Protein AF-A0A661XD28-F1 (afdb_monomer_lite)

pLDDT: mean 89.59, std 14.28, range [48.5, 98.25]

Radius of gyration: 17.45 Å; chains: 1; bounding box: 44×34×46 Å

Foldseek 3Di:
DVVVVVVVPPDPDLVVLVVVLLVLLVVLLVLLVVLVVCVVVVNVVVNVVSLVVLVVSLVVSVVSLVVSVVPPDDDDPDPDDPVVVNVSSVVSSVSSVVSNVSD

Secondary structure (DSSP, 8-state):
-HHHHHHHH-PPPHHHHHHHHHHHHHHHHHHHHHHHHHHHTT-HHHHHHHHHHHHHHHHHHHHHHHHHHHH---STT-SS-HHHHHHHHHHHHHHHHHHHHH-

Sequence (103 aa):
MRFVLSNLFRKKSPFDGLKEHSEKVTLGIRKMKEAFLYYIDEDFENFSRVSEEVIKLENDADWIKGNIRNHLPKGIFMPVDRTTFLDCLKELDGILDIAEDIV

Structure (mmCIF, N/CA/C/O backbone):
data_AF-A0A661XD28-F1
#
_entry.id   AF-A0A661XD28-F1
#
loop_
_atom_site.group_PDB
_atom_site.id
_atom_site.type_symbol
_atom_site.label_atom_id
_atom_site.label_alt_id
_atom_site.label_comp_id
_atom_site.label_asym_id
_atom_site.label_entity_id
_atom_site.label_seq_id
_atom_site.pdbx_PDB_ins_code
_atom_site.Cartn_x
_atom_site.Cartn_y
_atom_site.Cartn_z
_atom_site.occupancy
_atom_site.B_iso_or_equiv
_atom_site.auth_seq_id
_atom_site.auth_comp_id
_atom_site.auth_asym_id
_atom_site.auth_atom_id
_atom_site.pdbx_PDB_model_num
ATOM 1 N N . MET A 1 1 ? 24.363 -26.791 -17.023 1.00 48.50 1 MET A N 1
ATOM 2 C CA . MET A 1 1 ? 25.007 -25.601 -16.411 1.00 48.50 1 MET A CA 1
ATOM 3 C C . MET A 1 1 ? 24.599 -24.245 -17.014 1.00 48.50 1 MET A C 1
ATOM 5 O O . MET A 1 1 ? 24.782 -23.247 -16.337 1.00 48.50 1 MET A O 1
ATOM 9 N N . ARG A 1 2 ? 24.013 -24.161 -18.226 1.00 51.00 2 ARG A N 1
ATOM 10 C CA . ARG A 1 2 ? 23.585 -22.875 -18.835 1.00 51.00 2 ARG A CA 1
ATOM 11 C C . ARG A 1 2 ? 22.399 -22.168 -18.142 1.00 51.00 2 ARG A C 1
ATOM 13 O O . ARG A 1 2 ? 22.330 -20.951 -18.195 1.00 51.00 2 ARG A O 1
ATOM 20 N N . PHE A 1 3 ? 21.516 -22.909 -17.466 1.00 52.50 3 PHE A N 1
ATOM 21 C CA . PHE A 1 3 ? 20.308 -22.365 -16.815 1.00 52.50 3 PHE A CA 1
ATOM 22 C C . PHE A 1 3 ? 20.555 -21.636 -15.480 1.00 52.50 3 PHE A C 1
ATOM 24 O O . PHE A 1 3 ? 19.755 -20.800 -15.075 1.00 52.50 3 PHE A O 1
ATOM 31 N N . VAL A 1 4 ? 21.648 -21.942 -14.776 1.00 57.09 4 VAL A N 1
ATOM 32 C CA . VAL A 1 4 ? 21.903 -21.363 -13.442 1.00 57.09 4 VAL A CA 1
ATOM 33 C C . VAL A 1 4 ? 22.472 -19.947 -13.569 1.00 57.09 4 VAL A C 1
ATOM 35 O O . VAL A 1 4 ? 22.080 -19.046 -12.835 1.00 57.09 4 VAL A O 1
ATOM 38 N N . LEU A 1 5 ? 23.325 -19.722 -14.575 1.00 50.69 5 LEU A N 1
ATOM 39 C CA . LEU A 1 5 ? 23.881 -18.402 -14.875 1.00 50.69 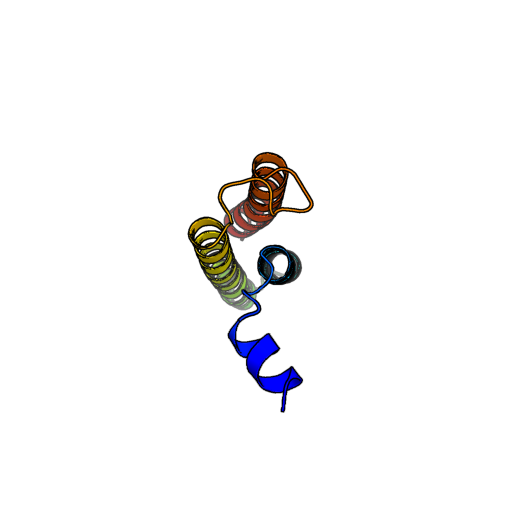5 LEU A CA 1
ATOM 40 C C . LEU A 1 5 ? 22.813 -17.438 -15.409 1.00 50.69 5 LEU A C 1
ATOM 42 O O . LEU A 1 5 ? 22.840 -16.261 -15.068 1.00 50.69 5 LEU A O 1
ATOM 46 N N . SER A 1 6 ? 21.824 -17.914 -16.177 1.00 52.62 6 SER A N 1
ATOM 47 C CA . SER A 1 6 ? 20.751 -17.045 -16.681 1.00 52.62 6 SER A CA 1
ATOM 48 C C . SER A 1 6 ? 19.901 -16.425 -15.568 1.00 52.62 6 SER A C 1
ATOM 50 O O . SER A 1 6 ? 19.454 -15.296 -15.732 1.00 52.62 6 SER A O 1
ATOM 52 N N . ASN A 1 7 ? 19.725 -17.098 -14.424 1.00 53.50 7 ASN A N 1
ATOM 53 C CA . ASN A 1 7 ? 18.998 -16.536 -13.276 1.00 53.50 7 ASN A CA 1
ATOM 54 C C . ASN A 1 7 ? 19.804 -15.485 -12.498 1.00 53.50 7 ASN A C 1
ATOM 56 O O . ASN A 1 7 ? 19.206 -14.617 -11.876 1.00 53.50 7 ASN A O 1
ATOM 60 N N . LEU A 1 8 ? 21.138 -15.524 -12.563 1.00 54.62 8 LEU A N 1
ATOM 61 C CA . LEU A 1 8 ? 22.010 -14.495 -11.983 1.00 54.62 8 LEU A CA 1
ATOM 62 C C . LEU A 1 8 ? 22.015 -13.196 -12.809 1.00 54.62 8 LEU A C 1
ATOM 64 O O . LEU A 1 8 ? 22.202 -12.120 -12.252 1.00 54.62 8 LEU A O 1
ATOM 68 N N . PHE A 1 9 ? 21.779 -13.284 -14.124 1.00 53.00 9 PHE A N 1
ATOM 69 C CA . PHE A 1 9 ? 21.761 -12.124 -15.030 1.00 53.00 9 PHE A CA 1
ATOM 70 C C . PHE A 1 9 ? 20.355 -11.640 -15.413 1.00 53.00 9 PHE A C 1
ATOM 72 O O . PHE A 1 9 ? 20.217 -10.577 -16.024 1.00 53.00 9 PHE A O 1
ATOM 79 N N . ARG A 1 10 ? 19.297 -12.380 -15.058 1.00 55.66 10 ARG A N 1
ATOM 80 C CA . ARG A 1 10 ? 17.917 -11.932 -15.260 1.00 55.66 10 ARG A CA 1
ATOM 81 C C . ARG A 1 10 ? 17.586 -10.899 -14.187 1.00 55.66 10 ARG A C 1
ATOM 83 O O . ARG A 1 10 ? 17.177 -11.247 -13.085 1.00 55.66 10 ARG A O 1
ATOM 90 N N . LYS A 1 11 ? 17.785 -9.618 -14.508 1.00 62.12 11 LYS A N 1
ATOM 91 C CA . LYS A 1 11 ? 17.267 -8.509 -13.693 1.00 62.12 11 LYS A CA 1
ATOM 92 C C . LYS A 1 11 ? 15.783 -8.781 -13.402 1.00 62.12 11 LYS A C 1
ATOM 94 O O . LYS A 1 11 ? 15.047 -9.106 -14.337 1.00 62.12 11 LYS A O 1
ATOM 99 N N . LYS A 1 12 ? 15.375 -8.699 -12.125 1.00 70.88 12 LYS A N 1
ATOM 100 C CA . LYS A 1 12 ? 13.965 -8.822 -11.709 1.00 70.88 12 LYS A CA 1
ATOM 101 C C . LYS A 1 12 ? 13.108 -7.931 -12.607 1.00 70.88 12 LYS A C 1
ATOM 103 O O . LYS A 1 12 ? 13.498 -6.796 -12.896 1.00 70.88 12 LYS A O 1
ATOM 108 N N . SER A 1 13 ? 11.979 -8.454 -13.078 1.00 84.69 13 SER A N 1
ATOM 109 C CA . SER A 1 13 ? 11.097 -7.678 -13.940 1.00 84.69 13 SER A CA 1
ATOM 110 C C . SER A 1 13 ? 10.500 -6.528 -13.125 1.00 84.69 13 SER A C 1
ATOM 112 O O . SER A 1 13 ? 10.059 -6.768 -12.001 1.00 84.69 13 SER A O 1
ATOM 114 N N . PRO A 1 14 ? 10.414 -5.294 -13.655 1.00 87.88 14 PRO A N 1
ATOM 115 C CA . PRO A 1 14 ? 9.697 -4.220 -12.966 1.00 87.88 14 PRO A CA 1
ATOM 116 C C . PRO A 1 14 ? 8.225 -4.588 -12.705 1.00 87.88 14 PRO A C 1
ATOM 118 O O . PRO A 1 14 ? 7.647 -4.145 -11.719 1.00 87.88 14 PRO A O 1
ATOM 121 N N . PHE A 1 15 ? 7.645 -5.469 -13.528 1.00 91.19 15 PHE A N 1
ATOM 122 C CA . PHE A 1 15 ? 6.299 -6.009 -13.324 1.00 91.19 15 PHE A CA 1
ATOM 123 C C . PHE A 1 15 ? 6.181 -6.928 -12.109 1.00 91.19 15 PHE A C 1
ATOM 125 O O . PHE A 1 15 ? 5.110 -6.986 -11.515 1.00 91.19 15 PHE A O 1
ATOM 132 N N . ASP A 1 16 ? 7.258 -7.617 -11.717 1.00 91.94 16 ASP A N 1
ATOM 133 C CA . ASP A 1 16 ? 7.249 -8.420 -10.490 1.00 91.94 16 ASP A CA 1
ATOM 134 C C . ASP A 1 16 ? 7.108 -7.493 -9.277 1.00 91.94 16 ASP A C 1
ATOM 136 O O . ASP A 1 16 ? 6.306 -7.761 -8.390 1.00 91.94 16 ASP A O 1
ATOM 140 N N . GLY A 1 17 ? 7.820 -6.358 -9.291 1.00 93.56 17 GLY A N 1
ATOM 141 C CA . GLY A 1 17 ? 7.675 -5.318 -8.272 1.00 93.56 17 GLY A CA 1
ATOM 142 C C . GLY A 1 17 ? 6.282 -4.688 -8.278 1.00 93.56 17 GLY A C 1
ATOM 143 O O . GLY A 1 17 ? 5.691 -4.517 -7.219 1.00 93.56 17 GLY A O 1
ATOM 144 N N . LEU A 1 18 ? 5.719 -4.389 -9.455 1.00 94.88 18 LEU A N 1
ATOM 145 C CA . LEU A 1 18 ? 4.354 -3.856 -9.559 1.00 94.88 18 LEU A CA 1
ATOM 146 C C . LEU A 1 18 ? 3.315 -4.837 -8.994 1.00 94.88 18 LEU A C 1
ATOM 148 O O . LEU A 1 18 ? 2.388 -4.425 -8.302 1.00 94.88 18 LEU A O 1
ATOM 152 N N . LYS A 1 19 ? 3.483 -6.136 -9.263 1.00 95.94 19 LYS A N 1
ATOM 153 C CA . LYS A 1 19 ? 2.634 -7.193 -8.705 1.00 95.94 19 LYS A CA 1
ATOM 154 C C . LYS A 1 19 ? 2.754 -7.242 -7.184 1.00 95.94 19 LYS A C 1
ATOM 156 O O . LYS A 1 19 ? 1.732 -7.207 -6.508 1.00 95.94 19 LYS A O 1
ATOM 161 N N . GLU A 1 20 ? 3.976 -7.254 -6.658 1.00 96.25 20 GLU A N 1
ATOM 162 C CA . GLU A 1 20 ? 4.248 -7.237 -5.215 1.00 96.25 20 GLU A CA 1
ATOM 163 C C . GLU A 1 20 ? 3.617 -6.008 -4.534 1.00 96.25 20 GLU A C 1
ATOM 165 O O . GLU A 1 20 ? 2.912 -6.143 -3.536 1.00 96.25 20 GLU A O 1
ATOM 170 N N . HIS A 1 21 ? 3.763 -4.825 -5.136 1.00 97.56 21 HIS A N 1
ATOM 171 C CA . HIS A 1 21 ? 3.105 -3.596 -4.687 1.00 97.56 21 HIS A CA 1
ATOM 172 C C . HIS A 1 21 ? 1.575 -3.739 -4.681 1.00 97.56 21 HIS A C 1
ATOM 174 O O . HIS A 1 21 ? 0.919 -3.446 -3.686 1.00 97.56 21 HIS A O 1
ATOM 180 N N . SER A 1 22 ? 0.982 -4.245 -5.767 1.00 97.19 22 SER A N 1
ATOM 181 C CA . SER A 1 22 ? -0.475 -4.424 -5.865 1.00 97.19 22 SER A CA 1
ATOM 182 C C . SER A 1 22 ? -1.042 -5.409 -4.833 1.00 97.19 22 SER A C 1
ATOM 184 O O . SER A 1 22 ? -2.177 -5.253 -4.372 1.00 97.19 22 SER A O 1
ATOM 186 N N . GLU A 1 23 ? -0.255 -6.411 -4.432 1.00 97.88 23 GLU A N 1
ATOM 187 C CA . GLU A 1 23 ? -0.627 -7.357 -3.379 1.00 97.88 23 GLU A CA 1
ATOM 188 C C . GLU A 1 23 ? -0.666 -6.664 -2.011 1.00 97.88 23 GLU A C 1
ATOM 190 O O . GLU A 1 23 ? -1.603 -6.903 -1.243 1.00 97.88 23 GLU A O 1
ATOM 195 N N . LYS A 1 24 ? 0.277 -5.751 -1.735 1.00 97.62 24 LYS A N 1
ATOM 196 C CA . LYS A 1 24 ? 0.264 -4.909 -0.527 1.00 97.62 24 LYS A CA 1
ATOM 197 C C . LYS A 1 24 ? -0.941 -3.976 -0.499 1.00 97.62 24 LYS A C 1
ATOM 199 O O . LYS A 1 24 ? -1.661 -3.987 0.494 1.00 97.62 24 LYS A O 1
ATOM 204 N N . VAL A 1 25 ? -1.240 -3.291 -1.605 1.00 97.88 25 VAL A N 1
ATOM 205 C CA . VAL A 1 25 ? -2.443 -2.445 -1.738 1.00 97.88 25 VAL A CA 1
ATOM 206 C C . VAL A 1 25 ? -3.712 -3.254 -1.458 1.00 97.88 25 VAL A C 1
ATOM 208 O O . VAL A 1 25 ? -4.552 -2.861 -0.652 1.00 97.88 25 VAL A O 1
ATOM 211 N N . THR A 1 26 ? -3.839 -4.442 -2.057 1.00 98.06 26 THR A N 1
ATOM 212 C CA . THR A 1 26 ? -5.003 -5.319 -1.839 1.00 98.06 26 THR A CA 1
ATOM 213 C C . THR A 1 26 ? -5.144 -5.731 -0.373 1.00 98.06 26 THR A C 1
ATOM 215 O O . THR A 1 26 ? -6.259 -5.794 0.152 1.00 98.06 26 THR A O 1
ATOM 218 N N . LEU A 1 27 ? -4.031 -6.040 0.292 1.00 97.94 27 LEU A N 1
ATOM 219 C CA . LEU A 1 27 ? -4.029 -6.404 1.704 1.00 97.94 27 LEU A CA 1
ATOM 220 C C . LEU A 1 27 ? -4.373 -5.203 2.597 1.00 97.94 27 LEU A C 1
ATOM 222 O O . LEU A 1 27 ? -5.194 -5.358 3.499 1.00 97.94 27 LEU A O 1
ATOM 226 N N . GLY A 1 28 ? -3.828 -4.022 2.299 1.00 98.00 28 GLY A N 1
ATOM 227 C CA . GLY A 1 28 ? -4.121 -2.774 3.005 1.00 98.00 28 GLY A CA 1
ATOM 228 C C . GLY A 1 28 ? -5.605 -2.425 2.958 1.00 98.00 28 GLY A C 1
ATOM 229 O O . GLY A 1 28 ? -6.217 -2.215 3.998 1.00 98.00 28 GLY A O 1
ATOM 230 N N . ILE A 1 29 ? -6.242 -2.520 1.786 1.00 98.06 29 ILE A N 1
ATOM 231 C CA . ILE A 1 29 ? -7.690 -2.287 1.648 1.00 98.06 29 ILE A CA 1
ATOM 232 C C . ILE A 1 29 ? -8.527 -3.300 2.436 1.00 98.06 29 ILE A C 1
ATOM 234 O O . ILE A 1 29 ? -9.550 -2.945 3.025 1.00 98.06 29 ILE A O 1
ATOM 238 N N . ARG A 1 30 ? -8.110 -4.570 2.486 1.00 98.19 30 ARG A N 1
ATOM 239 C CA . ARG A 1 30 ? -8.793 -5.577 3.316 1.00 98.19 30 ARG A CA 1
ATOM 240 C C . ARG A 1 30 ? -8.684 -5.248 4.803 1.00 98.19 30 ARG A C 1
ATOM 242 O O . ARG A 1 30 ? -9.664 -5.438 5.517 1.00 98.19 30 ARG A O 1
ATOM 249 N N . LYS A 1 31 ? -7.527 -4.752 5.240 1.00 98.00 31 LYS A N 1
ATOM 250 C CA . LYS A 1 31 ? -7.270 -4.355 6.626 1.00 98.00 31 LYS A CA 1
ATOM 251 C C . LYS A 1 31 ? -8.000 -3.076 7.012 1.00 98.00 31 LYS A C 1
ATOM 253 O O . LYS A 1 31 ? -8.637 -3.058 8.053 1.00 98.00 31 LYS A O 1
ATOM 258 N N . MET A 1 32 ? -8.042 -2.077 6.136 1.00 97.94 32 MET A N 1
ATOM 259 C CA . MET A 1 32 ? -8.869 -0.885 6.339 1.00 97.94 32 MET A CA 1
ATOM 260 C C . MET A 1 32 ? -10.347 -1.258 6.495 1.00 97.94 32 MET A C 1
ATOM 262 O O . MET A 1 32 ? -11.008 -0.798 7.422 1.00 97.94 32 MET A O 1
ATOM 266 N N . LYS A 1 33 ? -10.860 -2.177 5.664 1.00 97.75 33 LYS A N 1
ATOM 267 C CA . LYS A 1 33 ? -12.231 -2.683 5.826 1.00 97.75 33 LYS A CA 1
ATOM 268 C C . LYS A 1 33 ? -12.444 -3.369 7.181 1.00 97.75 33 LYS A C 1
ATOM 270 O O . LYS A 1 33 ? -13.509 -3.215 7.768 1.00 97.75 33 LYS A O 1
ATOM 275 N N . GLU A 1 34 ? -11.474 -4.150 7.649 1.00 97.69 34 GLU A N 1
ATOM 276 C CA . GLU A 1 34 ? -11.510 -4.801 8.966 1.00 97.69 34 GLU A CA 1
ATOM 277 C C . GLU A 1 34 ? -11.517 -3.763 10.101 1.00 97.69 34 GLU A C 1
ATOM 279 O O . GLU A 1 34 ? -12.381 -3.839 10.972 1.00 97.69 34 GLU A O 1
ATOM 284 N N . ALA A 1 35 ? -10.646 -2.750 10.045 1.00 97.69 35 ALA A N 1
ATOM 285 C CA . ALA A 1 35 ? -10.642 -1.632 10.990 1.00 97.69 35 ALA A CA 1
ATOM 286 C C . ALA A 1 35 ? -12.009 -0.933 11.021 1.00 97.69 35 ALA A C 1
ATOM 288 O O . ALA A 1 35 ? -12.589 -0.739 12.086 1.00 97.69 35 ALA A O 1
ATOM 289 N N . PHE A 1 36 ? -12.590 -0.646 9.856 1.00 96.44 36 PHE A N 1
ATOM 290 C CA . PHE A 1 36 ? -13.892 0.012 9.773 1.00 96.44 36 PHE A CA 1
ATOM 291 C C . PHE A 1 36 ? -15.018 -0.782 10.458 1.00 96.44 36 PHE A C 1
ATOM 293 O O . PHE A 1 36 ? -15.911 -0.185 11.055 1.00 96.44 36 PHE A O 1
ATOM 300 N N . LEU A 1 37 ? -14.975 -2.120 10.418 1.00 97.44 37 LEU A N 1
ATOM 301 C CA . LEU A 1 37 ? -15.930 -2.957 11.153 1.00 97.44 37 LEU A CA 1
ATOM 302 C C . LEU A 1 37 ? -15.744 -2.831 12.671 1.00 97.44 37 LEU A C 1
ATOM 304 O O . LEU A 1 37 ? -16.729 -2.637 13.375 1.00 97.44 37 LEU A O 1
ATOM 308 N N . TYR A 1 38 ? -14.501 -2.850 13.162 1.00 97.94 38 TYR A N 1
ATOM 309 C CA . TYR A 1 38 ? -14.217 -2.634 14.586 1.00 97.94 38 TYR A CA 1
ATOM 310 C C . TYR A 1 38 ? -14.677 -1.260 15.078 1.00 97.94 38 TYR A C 1
ATOM 312 O O . TYR A 1 38 ? -15.200 -1.149 16.183 1.00 97.94 38 TYR A O 1
ATOM 320 N N . TYR A 1 39 ? -14.546 -0.225 14.246 1.00 97.12 39 TYR A N 1
ATOM 321 C CA . TYR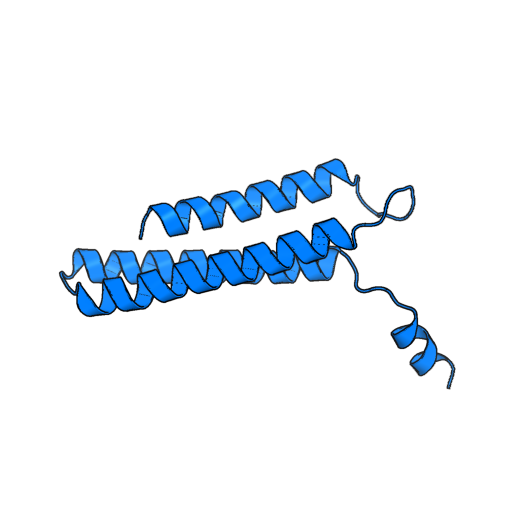 A 1 39 ? -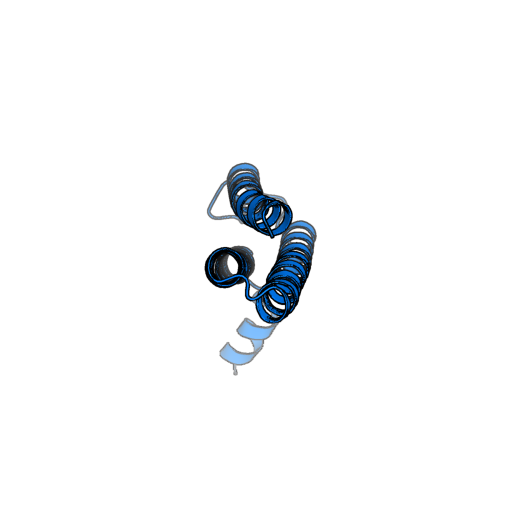15.044 1.109 14.576 1.00 97.12 39 TYR A CA 1
ATOM 322 C C . TYR A 1 39 ? -16.572 1.138 14.742 1.00 97.12 39 TYR A C 1
ATOM 324 O O . TYR A 1 39 ? -17.076 1.745 15.684 1.00 97.12 39 TYR A O 1
ATOM 332 N N . I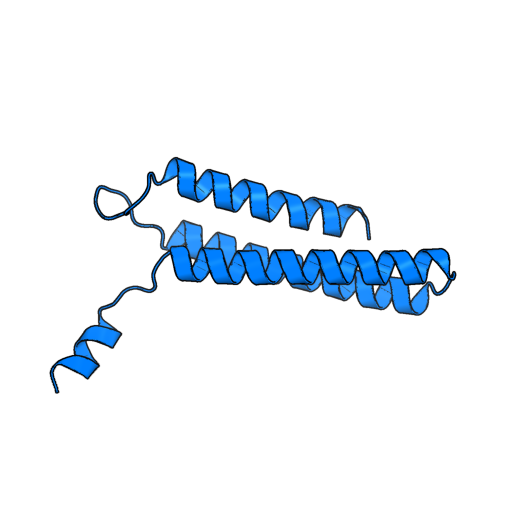LE A 1 40 ? -17.313 0.472 13.845 1.00 97.12 40 ILE A N 1
ATOM 333 C CA . ILE A 1 40 ? -18.784 0.374 13.917 1.00 97.12 40 ILE A CA 1
ATOM 334 C C . ILE A 1 40 ? -19.230 -0.375 15.178 1.00 97.12 40 ILE A C 1
ATOM 336 O O . ILE A 1 40 ? -20.231 0.002 15.783 1.00 97.12 40 ILE A O 1
ATOM 340 N N . ASP A 1 41 ? -18.482 -1.403 15.572 1.00 97.62 41 ASP A N 1
ATOM 341 C CA . ASP A 1 41 ? -18.764 -2.219 16.756 1.00 97.62 41 ASP A CA 1
ATOM 342 C C . ASP A 1 41 ? -18.254 -1.580 18.071 1.00 97.62 41 ASP A C 1
ATOM 344 O O . ASP A 1 41 ? -18.311 -2.215 19.123 1.00 97.62 41 ASP A O 1
ATOM 348 N N . GLU A 1 42 ? -17.765 -0.331 18.027 1.00 97.50 42 GLU A N 1
ATOM 349 C CA . GLU A 1 42 ? -17.175 0.416 19.156 1.00 97.50 42 GLU A CA 1
ATOM 350 C C . GLU A 1 42 ? -15.952 -0.277 19.807 1.00 97.50 42 GLU A C 1
ATOM 352 O O . GLU A 1 42 ? -15.549 0.043 20.929 1.00 97.50 42 GLU A O 1
ATOM 357 N N . ASP A 1 43 ? -15.306 -1.201 19.090 1.00 98.00 43 ASP A N 1
ATOM 358 C CA . ASP A 1 43 ? -14.090 -1.902 19.514 1.00 98.00 43 ASP A CA 1
ATOM 359 C C . ASP A 1 43 ? -12.839 -1.107 19.108 1.00 98.00 43 ASP A C 1
ATOM 361 O O . ASP A 1 43 ? -12.115 -1.421 18.157 1.00 98.00 43 ASP A O 1
ATOM 365 N N . PHE A 1 44 ? -12.586 -0.025 19.843 1.00 97.06 44 PHE A N 1
ATOM 366 C CA . PHE A 1 44 ? -11.488 0.897 19.541 1.00 97.06 44 PHE A CA 1
ATOM 367 C C . PHE A 1 44 ? -10.091 0.290 19.741 1.00 97.06 44 PHE A C 1
ATOM 369 O O . PHE A 1 44 ? -9.127 0.753 19.129 1.00 97.06 44 PHE A O 1
ATOM 376 N N . GLU A 1 45 ? -9.962 -0.746 20.574 1.00 97.75 45 GLU A N 1
ATOM 377 C CA . GLU A 1 45 ? -8.685 -1.430 20.795 1.00 97.75 45 GLU A CA 1
ATOM 378 C C . GLU A 1 45 ? -8.278 -2.217 19.547 1.00 97.75 45 GLU A C 1
ATOM 380 O O . GLU A 1 45 ? -7.160 -2.058 19.043 1.00 97.75 45 GLU A O 1
ATOM 385 N N . ASN A 1 46 ? -9.198 -3.009 18.987 1.00 97.44 46 ASN A N 1
ATOM 386 C CA . ASN A 1 46 ? -8.926 -3.712 17.737 1.00 97.44 46 ASN A CA 1
ATOM 387 C C . ASN A 1 46 ? -8.867 -2.775 16.532 1.00 97.44 46 ASN A C 1
ATOM 389 O O . ASN A 1 46 ? -8.043 -3.018 15.651 1.00 97.44 46 ASN A O 1
ATOM 393 N N . PHE A 1 47 ? -9.655 -1.695 16.510 1.00 98.12 47 PHE A N 1
ATOM 394 C CA . PHE A 1 47 ? -9.515 -0.640 15.505 1.00 98.12 47 PHE A CA 1
ATOM 395 C C . PHE A 1 47 ? -8.076 -0.120 15.466 1.00 98.12 47 PHE A C 1
ATOM 397 O O . PHE A 1 47 ? -7.404 -0.284 14.453 1.00 98.12 47 PHE A O 1
ATOM 404 N N . SER A 1 48 ? -7.562 0.381 16.596 1.00 97.75 48 SER A N 1
ATOM 405 C CA . SER A 1 48 ? -6.199 0.919 16.699 1.00 97.75 48 SER A CA 1
ATOM 406 C C . SER A 1 48 ? -5.144 -0.103 16.267 1.00 97.75 48 SER A C 1
ATOM 408 O O . SER A 1 48 ? -4.209 0.226 15.537 1.00 97.75 48 SER A O 1
ATOM 410 N N . ARG A 1 49 ? -5.299 -1.366 16.684 1.00 98.25 49 ARG A N 1
ATOM 411 C CA . ARG A 1 49 ? -4.383 -2.451 16.312 1.00 98.25 49 ARG A CA 1
ATOM 412 C C . ARG A 1 49 ? -4.362 -2.698 14.801 1.00 98.25 49 ARG A C 1
ATOM 414 O O . ARG A 1 49 ? -3.292 -2.929 14.242 1.00 98.25 49 ARG A O 1
ATOM 421 N N . VAL A 1 50 ? -5.521 -2.684 14.144 1.00 98.06 50 VAL A N 1
ATOM 422 C CA . VAL A 1 50 ? -5.619 -2.923 12.697 1.00 98.06 50 VAL A CA 1
ATOM 423 C C . VAL A 1 50 ? -5.228 -1.682 11.891 1.00 98.06 50 VAL A C 1
ATOM 425 O O . VAL A 1 50 ? -4.579 -1.847 10.858 1.00 98.06 50 VAL A O 1
ATOM 428 N N . SER A 1 51 ? -5.505 -0.465 12.367 1.00 97.88 51 SER A N 1
ATOM 429 C CA . SER A 1 51 ? -4.997 0.778 11.763 1.00 97.88 51 SER A CA 1
ATOM 430 C C . SER A 1 51 ? -3.467 0.761 11.681 1.00 97.88 51 SER A C 1
ATOM 432 O O . SER A 1 51 ? -2.897 1.023 10.623 1.00 97.88 51 SER A O 1
ATOM 434 N N . GLU A 1 52 ? -2.774 0.317 12.738 1.00 98.19 52 GLU A N 1
ATOM 435 C CA . GLU A 1 52 ? -1.317 0.129 12.684 1.00 98.19 52 GLU A CA 1
ATOM 436 C C . GLU A 1 52 ? -0.868 -0.896 11.628 1.00 98.19 52 GLU A C 1
ATOM 438 O O . GLU A 1 52 ? 0.229 -0.778 11.079 1.00 98.19 52 GLU A O 1
ATOM 443 N N . GLU A 1 53 ? -1.661 -1.939 11.366 1.00 97.94 53 GLU A N 1
ATOM 444 C CA . GLU A 1 53 ? -1.358 -2.906 10.306 1.00 97.94 53 GLU A CA 1
ATOM 445 C C . GLU A 1 53 ? -1.495 -2.269 8.916 1.00 97.94 53 GLU A C 1
ATOM 447 O O . GLU A 1 53 ? -0.677 -2.566 8.045 1.00 97.94 53 GLU A O 1
ATOM 452 N N . VAL A 1 54 ? -2.472 -1.379 8.710 1.00 98.06 54 VAL A N 1
ATOM 453 C CA . VAL A 1 54 ? -2.628 -0.613 7.458 1.00 98.06 54 VAL A CA 1
ATOM 454 C C . VAL A 1 54 ? -1.424 0.300 7.235 1.00 98.06 54 VAL A C 1
ATOM 456 O O . VAL A 1 54 ? -0.810 0.212 6.175 1.00 98.06 54 VAL A O 1
ATOM 459 N N . ILE A 1 55 ? -1.013 1.068 8.250 1.00 97.62 55 ILE A N 1
ATOM 460 C CA . ILE A 1 55 ? 0.169 1.948 8.184 1.00 97.62 55 ILE A CA 1
ATOM 461 C C . ILE A 1 55 ? 1.431 1.137 7.853 1.00 97.62 55 ILE A C 1
ATOM 463 O O . ILE A 1 55 ? 2.240 1.522 7.013 1.00 97.62 55 ILE A O 1
ATOM 467 N N . LYS A 1 56 ? 1.616 -0.040 8.465 1.00 97.88 56 LYS A N 1
ATOM 468 C CA . LYS A 1 56 ? 2.759 -0.920 8.148 1.00 97.88 56 LYS A CA 1
ATOM 469 C C . LYS A 1 56 ? 2.732 -1.403 6.693 1.00 97.88 56 LYS A C 1
ATOM 471 O O . LYS A 1 56 ? 3.788 -1.542 6.079 1.00 97.88 56 LYS A O 1
ATOM 476 N N . LEU A 1 57 ? 1.548 -1.684 6.149 1.00 97.75 57 LEU A N 1
ATOM 477 C CA . LEU A 1 57 ? 1.387 -2.126 4.763 1.00 97.75 57 LEU A CA 1
ATOM 478 C C . LEU A 1 57 ? 1.637 -1.007 3.754 1.00 97.75 57 LEU A C 1
ATOM 480 O O . LEU A 1 57 ? 2.198 -1.301 2.698 1.00 97.75 57 LEU A O 1
ATOM 484 N N . GLU A 1 58 ? 1.248 0.226 4.077 1.00 97.50 58 GLU A N 1
ATOM 485 C CA . GLU A 1 58 ? 1.603 1.426 3.314 1.00 97.50 58 GLU A CA 1
ATOM 486 C C . GLU A 1 58 ? 3.122 1.570 3.248 1.00 97.50 58 GLU A C 1
ATOM 488 O O . GLU A 1 58 ? 3.686 1.479 2.160 1.00 97.50 58 GLU A O 1
ATOM 493 N N . ASN A 1 59 ? 3.797 1.581 4.398 1.00 97.31 59 ASN A N 1
ATOM 494 C CA . ASN A 1 59 ? 5.249 1.743 4.446 1.00 97.31 59 ASN A CA 1
ATOM 495 C C . ASN A 1 59 ? 5.977 0.663 3.621 1.00 97.31 59 ASN A C 1
ATOM 497 O O . ASN A 1 59 ? 6.927 0.947 2.886 1.00 97.31 59 ASN A O 1
ATOM 501 N N . ASP A 1 60 ? 5.531 -0.594 3.718 1.00 97.50 60 ASP A N 1
ATOM 502 C CA . ASP A 1 60 ? 6.045 -1.701 2.905 1.00 97.50 60 ASP A CA 1
ATOM 503 C C . ASP A 1 60 ? 5.834 -1.467 1.397 1.00 97.50 60 ASP A C 1
ATOM 505 O O . ASP A 1 60 ? 6.728 -1.748 0.589 1.00 97.50 60 ASP A O 1
ATOM 509 N N . ALA A 1 61 ? 4.650 -0.994 0.997 1.00 97.31 61 ALA A N 1
ATOM 510 C CA . ALA A 1 61 ? 4.338 -0.676 -0.393 1.00 97.31 61 ALA A CA 1
ATOM 511 C C . ALA A 1 61 ? 5.209 0.477 -0.902 1.00 97.31 61 ALA A C 1
ATOM 513 O O . ALA A 1 61 ? 5.770 0.390 -1.998 1.00 97.31 61 ALA A O 1
ATOM 514 N N . ASP A 1 62 ? 5.422 1.491 -0.075 1.00 96.81 62 ASP A N 1
ATOM 515 C CA . ASP A 1 62 ? 6.189 2.681 -0.406 1.00 96.81 62 ASP A CA 1
ATOM 516 C C . ASP A 1 62 ? 7.683 2.350 -0.610 1.00 96.81 62 ASP A C 1
ATOM 518 O O . ASP A 1 62 ? 8.331 2.788 -1.576 1.00 96.81 62 ASP A O 1
ATOM 522 N N . TRP A 1 63 ? 8.218 1.417 0.190 1.00 97.25 63 TRP A N 1
ATOM 523 C CA . TRP A 1 63 ? 9.528 0.796 -0.044 1.00 97.25 63 TRP A CA 1
ATOM 524 C C . TRP A 1 63 ? 9.610 0.076 -1.395 1.00 97.25 63 TRP A C 1
ATOM 526 O O . TRP A 1 63 ? 10.594 0.237 -2.133 1.00 97.25 63 TRP A O 1
ATOM 536 N N . ILE A 1 64 ? 8.592 -0.711 -1.751 1.00 96.25 64 ILE A N 1
ATOM 537 C CA . ILE A 1 64 ? 8.535 -1.417 -3.039 1.00 96.25 64 ILE A CA 1
ATOM 538 C C . ILE A 1 64 ? 8.473 -0.406 -4.192 1.00 96.25 64 ILE A C 1
ATOM 540 O O . ILE A 1 64 ? 9.237 -0.530 -5.155 1.00 96.25 64 ILE A O 1
ATOM 544 N N . LYS A 1 65 ? 7.639 0.630 -4.089 1.00 96.06 65 LYS A N 1
ATOM 545 C CA . LYS A 1 65 ? 7.537 1.740 -5.050 1.00 96.06 65 LYS A CA 1
ATOM 546 C C . LYS A 1 65 ? 8.876 2.446 -5.236 1.00 96.06 65 LYS A C 1
ATOM 548 O O . LYS A 1 65 ? 9.309 2.650 -6.377 1.00 96.06 65 LYS A O 1
ATOM 553 N N . GLY A 1 66 ? 9.584 2.752 -4.150 1.00 95.19 66 GLY A N 1
ATOM 554 C CA . GLY A 1 66 ? 10.939 3.303 -4.191 1.00 95.19 66 GLY A CA 1
ATOM 555 C C . GLY A 1 66 ? 11.912 2.384 -4.931 1.00 95.19 66 GLY A C 1
ATOM 556 O O . GLY A 1 66 ? 12.624 2.815 -5.846 1.00 95.19 66 GLY A O 1
ATOM 557 N N . ASN A 1 67 ? 11.896 1.090 -4.610 1.00 93.56 67 ASN A N 1
ATOM 558 C CA . ASN A 1 67 ? 12.741 0.092 -5.258 1.00 93.56 67 ASN A CA 1
ATOM 559 C C . ASN A 1 67 ? 12.456 -0.033 -6.766 1.00 93.56 67 ASN A C 1
ATOM 561 O O . ASN A 1 67 ? 13.396 -0.076 -7.565 1.00 93.56 67 ASN A O 1
ATOM 565 N N . ILE A 1 68 ? 11.181 -0.028 -7.166 1.00 93.50 68 ILE A N 1
ATOM 566 C CA . ILE A 1 68 ? 10.761 -0.028 -8.572 1.00 93.50 68 ILE A CA 1
ATOM 567 C C . ILE A 1 68 ? 11.318 1.203 -9.285 1.00 93.50 68 ILE A C 1
ATOM 569 O O . ILE A 1 68 ? 11.981 1.061 -10.312 1.00 93.50 68 ILE A O 1
ATOM 573 N N . ARG A 1 69 ? 11.105 2.410 -8.743 1.00 92.44 69 ARG A N 1
ATOM 574 C CA . ARG A 1 69 ? 11.556 3.671 -9.363 1.00 92.44 69 ARG A CA 1
ATOM 575 C C . ARG A 1 69 ? 13.074 3.719 -9.546 1.00 92.44 69 ARG A C 1
ATOM 577 O O . ARG A 1 69 ? 13.535 4.198 -10.584 1.00 92.44 69 ARG A O 1
ATOM 584 N N . ASN A 1 70 ? 13.827 3.193 -8.580 1.00 90.81 70 ASN A N 1
ATOM 585 C CA . ASN A 1 70 ? 15.292 3.159 -8.602 1.00 90.81 70 ASN A CA 1
ATOM 586 C C . ASN A 1 70 ? 15.862 2.171 -9.630 1.00 90.81 70 ASN A C 1
ATOM 588 O O . ASN A 1 70 ? 16.913 2.434 -10.217 1.00 90.81 70 ASN A O 1
ATOM 592 N N . HIS A 1 71 ? 15.166 1.062 -9.885 1.00 87.12 71 HIS A N 1
ATOM 593 C CA . HIS A 1 71 ? 15.636 -0.001 -10.780 1.00 87.12 71 HIS A CA 1
ATOM 594 C C . HIS A 1 71 ? 14.918 -0.035 -12.136 1.00 87.12 71 HIS A C 1
ATOM 596 O O . HIS A 1 71 ? 15.221 -0.894 -12.971 1.00 87.12 71 HIS A O 1
ATOM 602 N N . LEU A 1 72 ? 13.998 0.903 -12.385 1.00 88.19 72 LEU A N 1
ATOM 603 C CA . LEU A 1 72 ? 13.245 0.968 -13.631 1.00 88.19 72 LEU A CA 1
ATOM 604 C C . LEU A 1 72 ? 14.180 1.274 -14.820 1.00 88.19 72 LEU A C 1
ATOM 606 O O . LEU A 1 72 ? 14.906 2.277 -14.787 1.00 88.19 72 LEU A O 1
ATOM 610 N N . PRO A 1 73 ? 14.162 0.464 -15.897 1.00 83.69 73 PRO A N 1
ATOM 611 C CA . PRO A 1 73 ? 14.979 0.712 -17.080 1.00 83.69 73 PRO A CA 1
ATOM 612 C C . PRO A 1 73 ? 14.683 2.081 -17.713 1.00 83.69 73 PRO A C 1
ATOM 614 O O . PRO A 1 73 ? 13.534 2.505 -17.822 1.00 83.69 73 PRO A O 1
ATOM 617 N N . LYS A 1 74 ? 15.729 2.771 -18.175 1.00 70.06 74 LYS A N 1
ATOM 618 C CA . LYS A 1 74 ? 15.622 4.018 -18.947 1.00 70.06 74 LYS A CA 1
ATOM 619 C C . LYS A 1 74 ? 15.781 3.680 -20.443 1.00 70.06 74 LYS A C 1
ATOM 621 O O . LYS A 1 74 ? 16.913 3.600 -20.905 1.00 70.06 74 LYS A O 1
ATOM 626 N N . GLY A 1 75 ? 14.700 3.413 -21.192 1.00 66.69 75 GLY A N 1
ATOM 627 C CA . GLY A 1 75 ? 14.756 3.242 -22.665 1.00 66.69 75 GLY A CA 1
ATOM 628 C C . GLY A 1 75 ? 13.887 2.124 -23.279 1.00 66.69 75 GLY A C 1
ATOM 629 O O . GLY A 1 75 ? 12.962 1.634 -22.643 1.00 66.69 75 GLY A O 1
ATOM 630 N N . ILE A 1 76 ? 14.229 1.713 -24.516 1.00 57.47 76 ILE A N 1
ATOM 631 C CA . ILE A 1 76 ? 13.487 0.824 -25.460 1.00 57.47 76 ILE A CA 1
ATOM 632 C C . ILE A 1 76 ? 13.201 -0.608 -24.941 1.00 57.47 76 ILE A C 1
ATOM 634 O O . ILE A 1 76 ? 12.426 -1.347 -25.537 1.00 57.47 76 ILE A O 1
ATOM 638 N N . PHE A 1 77 ? 13.792 -1.026 -23.820 1.00 71.31 77 PHE A N 1
ATOM 639 C CA . PHE A 1 77 ? 13.713 -2.408 -23.322 1.00 71.31 77 PHE A CA 1
ATOM 640 C C . PHE A 1 77 ? 12.507 -2.707 -22.412 1.00 71.31 7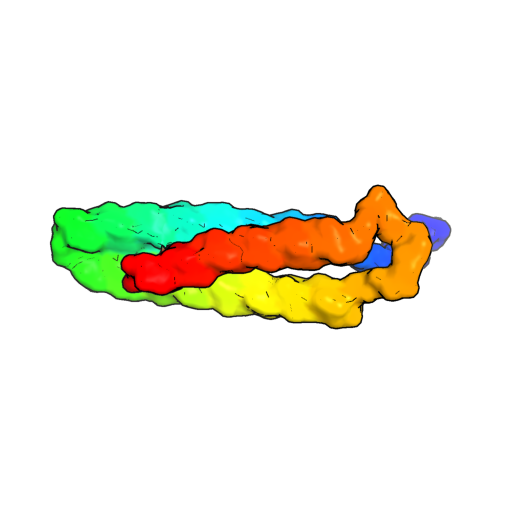7 PHE A C 1
ATOM 642 O O . PHE A 1 77 ? 12.501 -3.734 -21.731 1.00 71.31 77 PHE A O 1
ATOM 649 N N . MET A 1 78 ? 11.493 -1.839 -22.375 1.00 82.62 78 MET A N 1
ATOM 650 C CA . MET A 1 78 ? 10.239 -2.117 -21.670 1.00 82.62 78 MET A CA 1
ATOM 651 C C . MET A 1 78 ? 9.134 -2.533 -22.652 1.00 82.62 78 MET A C 1
ATOM 653 O O . MET A 1 78 ? 9.016 -1.937 -23.718 1.00 82.62 78 MET A O 1
ATOM 657 N N . PRO A 1 79 ? 8.292 -3.521 -22.295 1.00 84.94 79 PRO A N 1
ATOM 658 C CA . PRO A 1 79 ? 7.151 -3.920 -23.122 1.00 84.94 79 PRO A CA 1
ATOM 659 C C . PRO A 1 79 ? 6.008 -2.889 -23.104 1.00 84.94 79 PRO A C 1
ATOM 661 O O . PRO A 1 79 ? 5.077 -3.006 -23.892 1.00 84.94 79 PRO A O 1
ATOM 664 N N . VAL A 1 80 ? 6.067 -1.903 -22.201 1.00 88.25 80 VAL A N 1
ATOM 665 C CA . VAL A 1 80 ? 5.110 -0.796 -22.070 1.00 88.25 80 VAL A CA 1
ATOM 666 C C . VAL A 1 80 ? 5.865 0.517 -21.899 1.00 88.25 80 VAL A C 1
ATOM 668 O O . VAL A 1 80 ? 7.028 0.514 -21.484 1.00 88.25 80 VAL A O 1
ATOM 671 N N . ASP A 1 81 ? 5.196 1.634 -22.180 1.00 89.69 81 ASP A N 1
ATOM 672 C CA . ASP A 1 81 ? 5.760 2.955 -21.926 1.00 89.69 81 ASP A CA 1
ATOM 673 C C . ASP A 1 81 ? 6.083 3.147 -20.435 1.00 89.69 81 ASP A C 1
ATOM 675 O O . ASP A 1 81 ? 5.323 2.759 -19.541 1.00 89.69 81 ASP A O 1
ATOM 679 N N . ARG A 1 82 ? 7.241 3.756 -20.169 1.00 89.50 82 ARG A N 1
ATOM 680 C CA . ARG A 1 82 ? 7.737 3.985 -18.808 1.00 89.50 82 ARG A CA 1
ATOM 681 C C . ARG A 1 82 ? 6.797 4.885 -18.008 1.00 89.50 82 ARG A C 1
ATOM 683 O O . ARG A 1 82 ? 6.636 4.665 -16.811 1.00 89.50 82 ARG A O 1
ATOM 690 N N . THR A 1 83 ? 6.230 5.899 -18.650 1.00 91.25 83 THR A N 1
ATOM 691 C CA . THR A 1 83 ? 5.299 6.852 -18.037 1.00 91.25 83 THR A CA 1
ATOM 692 C C . THR A 1 83 ? 4.030 6.121 -17.651 1.00 91.25 83 THR A C 1
ATOM 694 O O . THR A 1 83 ? 3.701 6.109 -16.477 1.00 91.25 83 THR A O 1
ATOM 697 N N . THR A 1 84 ? 3.425 5.368 -18.575 1.00 92.94 84 THR A N 1
ATOM 698 C CA . THR A 1 84 ? 2.229 4.558 -18.282 1.00 92.94 84 THR A CA 1
ATOM 699 C C . THR A 1 84 ? 2.446 3.588 -17.120 1.00 92.94 84 THR A C 1
ATOM 701 O O . THR A 1 84 ? 1.577 3.431 -16.266 1.00 92.94 84 THR A O 1
ATOM 704 N N . PHE A 1 85 ? 3.613 2.942 -17.056 1.00 94.00 85 PHE A N 1
ATOM 705 C CA . PHE A 1 85 ? 3.951 2.064 -15.938 1.00 94.00 85 PHE A CA 1
ATOM 706 C C . PHE A 1 85 ? 4.026 2.828 -14.603 1.00 94.00 85 PHE A C 1
ATOM 708 O O . PHE A 1 85 ? 3.504 2.359 -13.593 1.00 94.00 85 PHE A O 1
ATOM 715 N N . LEU A 1 86 ? 4.677 3.995 -14.591 1.00 94.12 86 LEU A N 1
ATOM 716 C CA . LEU A 1 86 ? 4.800 4.828 -13.392 1.00 94.12 86 LEU A CA 1
ATOM 717 C C . LEU A 1 86 ? 3.468 5.455 -12.974 1.00 94.12 86 LEU A C 1
ATOM 719 O O . LEU A 1 86 ? 3.217 5.556 -11.778 1.00 94.12 86 LEU A O 1
ATOM 723 N N . ASP A 1 87 ? 2.622 5.826 -13.930 1.00 95.94 87 ASP A N 1
ATOM 724 C CA . ASP A 1 87 ? 1.275 6.328 -13.672 1.00 95.94 87 ASP A CA 1
ATOM 725 C C . ASP A 1 87 ? 0.433 5.232 -13.016 1.00 95.94 87 ASP A C 1
ATOM 727 O O . ASP A 1 87 ? -0.159 5.462 -11.971 1.00 95.94 87 ASP A O 1
ATOM 731 N N . CYS A 1 88 ? 0.470 4.000 -13.536 1.00 95.88 88 CYS A N 1
ATOM 732 C CA . CYS A 1 88 ? -0.207 2.870 -12.898 1.00 95.88 88 CYS A CA 1
ATOM 733 C C . CYS A 1 88 ? 0.290 2.623 -11.467 1.00 95.88 88 CYS A C 1
ATOM 735 O O . CYS A 1 88 ? -0.519 2.373 -10.577 1.00 95.88 88 CYS A O 1
ATOM 737 N N . LEU A 1 89 ? 1.606 2.679 -11.238 1.00 96.75 89 LEU A N 1
ATOM 738 C CA . LEU A 1 89 ? 2.173 2.539 -9.896 1.00 96.75 89 LEU A CA 1
ATOM 739 C C . LEU A 1 89 ? 1.657 3.639 -8.957 1.00 96.75 89 LEU A C 1
ATOM 741 O O . LEU A 1 89 ? 1.286 3.337 -7.831 1.00 96.75 89 LEU A O 1
ATOM 745 N N . LYS A 1 90 ? 1.596 4.886 -9.436 1.00 97.25 90 LYS A N 1
ATOM 746 C CA . LYS A 1 90 ? 1.094 6.040 -8.683 1.00 97.25 90 LYS A CA 1
ATOM 747 C C . LYS A 1 90 ? -0.397 5.920 -8.342 1.00 97.25 90 LYS A C 1
ATOM 749 O O . LYS A 1 90 ? -0.786 6.252 -7.233 1.00 97.25 90 LYS A O 1
ATOM 754 N N . GLU A 1 91 ? -1.230 5.452 -9.269 1.00 97.75 91 GLU A N 1
ATOM 755 C CA . GLU A 1 91 ? -2.661 5.261 -8.990 1.00 97.75 91 GLU A CA 1
ATOM 756 C C . GLU A 1 91 ? -2.893 4.150 -7.953 1.00 97.75 91 GLU A C 1
ATOM 758 O O . GLU A 1 91 ? -3.761 4.275 -7.097 1.00 97.75 91 GLU A O 1
ATOM 763 N N . LEU A 1 92 ? -2.105 3.067 -7.996 1.00 96.88 92 LEU A N 1
ATOM 764 C CA . LEU A 1 92 ? -2.177 1.997 -6.993 1.00 96.88 92 LEU A CA 1
ATOM 765 C C . LEU A 1 92 ? -1.747 2.467 -5.602 1.00 96.88 92 LEU A C 1
ATOM 767 O O . LEU A 1 92 ? -2.336 2.058 -4.609 1.00 96.88 92 LEU A O 1
ATOM 771 N N . ASP A 1 93 ? -0.706 3.283 -5.555 1.00 97.62 93 ASP A N 1
ATOM 772 C CA . ASP A 1 93 ? -0.167 3.904 -4.348 1.00 97.62 93 ASP A CA 1
ATOM 773 C C . ASP A 1 93 ? -1.198 4.828 -3.691 1.00 97.62 93 ASP A C 1
ATOM 775 O O . ASP A 1 93 ? -1.581 4.596 -2.551 1.00 97.62 93 ASP A O 1
ATOM 779 N N . GLY A 1 94 ? -1.807 5.733 -4.464 1.00 97.69 94 GLY A N 1
ATOM 780 C CA . GLY A 1 94 ? -2.839 6.634 -3.944 1.00 97.69 94 GLY A CA 1
ATOM 781 C C . GLY A 1 94 ? -4.073 5.926 -3.366 1.00 97.69 94 GLY A C 1
ATOM 782 O O . GLY A 1 94 ? -4.746 6.476 -2.500 1.00 97.69 94 GLY A O 1
ATOM 783 N N . ILE A 1 95 ? -4.385 4.697 -3.799 1.00 97.19 95 ILE A N 1
ATOM 784 C CA . ILE A 1 95 ? -5.450 3.888 -3.176 1.00 97.19 95 ILE A CA 1
ATOM 785 C C . ILE A 1 95 ? -5.088 3.521 -1.732 1.00 97.19 95 ILE A C 1
ATOM 787 O O . ILE A 1 95 ? -5.970 3.491 -0.874 1.00 97.19 95 ILE A O 1
ATOM 791 N N . LEU A 1 96 ? -3.822 3.192 -1.481 1.00 96.81 96 LEU A N 1
ATOM 792 C CA . LEU A 1 96 ? -3.347 2.796 -0.163 1.00 96.81 96 LEU A CA 1
ATOM 793 C C . LEU A 1 96 ? -3.159 4.009 0.751 1.00 96.81 96 LEU A C 1
ATOM 795 O O . LEU A 1 96 ? -3.575 3.917 1.900 1.00 96.81 96 LEU A O 1
ATOM 799 N N . ASP A 1 97 ? -2.689 5.141 0.222 1.00 97.25 97 ASP A N 1
ATOM 800 C CA . ASP A 1 97 ? -2.628 6.422 0.948 1.00 97.25 97 ASP A CA 1
ATOM 801 C C . ASP A 1 97 ? -4.014 6.815 1.484 1.00 97.25 97 ASP A C 1
ATOM 803 O O . ASP A 1 97 ? -4.194 7.09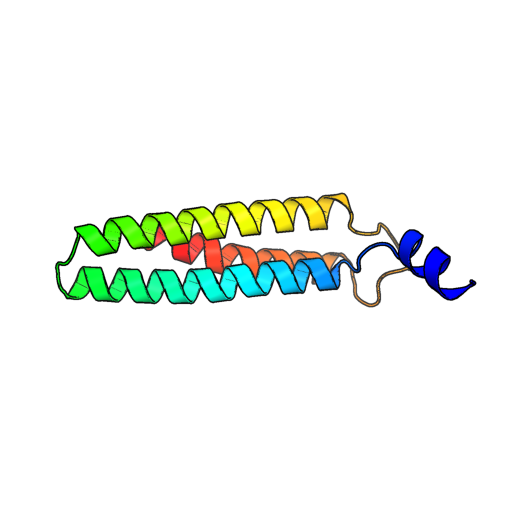6 2.663 1.00 97.25 97 ASP A O 1
ATOM 807 N N . ILE A 1 98 ? -5.047 6.743 0.632 1.00 97.00 98 ILE A N 1
ATOM 808 C CA . ILE A 1 98 ? -6.431 7.016 1.052 1.00 97.00 98 ILE A CA 1
ATOM 809 C C . ILE A 1 98 ? -6.881 6.028 2.134 1.00 97.00 98 ILE A C 1
ATOM 811 O O . ILE A 1 98 ? -7.659 6.382 3.016 1.00 97.00 98 ILE A O 1
ATOM 815 N N . ALA A 1 99 ? -6.447 4.770 2.053 1.00 96.19 99 ALA A N 1
ATOM 816 C CA . ALA A 1 99 ? -6.802 3.767 3.047 1.00 96.19 99 ALA A CA 1
ATOM 817 C C . ALA A 1 99 ? -6.143 4.041 4.402 1.00 96.19 99 ALA A C 1
ATOM 819 O O . ALA A 1 99 ? -6.782 3.778 5.414 1.00 96.19 99 ALA A O 1
ATOM 820 N N . GLU A 1 100 ? -4.910 4.552 4.408 1.00 96.69 100 GLU A N 1
ATOM 821 C CA . GLU A 1 100 ? -4.214 5.033 5.602 1.00 96.69 100 GLU A CA 1
ATOM 822 C C . GLU A 1 100 ? -4.919 6.258 6.197 1.00 96.69 100 GLU A C 1
ATOM 824 O O . GLU A 1 100 ? -5.212 6.260 7.384 1.00 96.69 100 GLU A O 1
ATOM 829 N N . ASP A 1 101 ? -5.287 7.245 5.375 1.00 96.31 101 ASP A N 1
ATOM 830 C CA . ASP A 1 101 ? -5.977 8.467 5.822 1.00 96.31 101 ASP A CA 1
ATOM 831 C C . ASP A 1 101 ? -7.356 8.200 6.464 1.00 96.31 101 ASP A C 1
ATOM 833 O O . ASP A 1 101 ? -7.871 9.027 7.220 1.00 96.31 101 ASP A O 1
ATOM 837 N N . ILE A 1 102 ? -8.000 7.080 6.114 1.00 93.06 102 ILE A N 1
ATOM 838 C CA . ILE A 1 102 ? -9.323 6.693 6.632 1.00 93.06 102 ILE A CA 1
ATOM 839 C C . ILE A 1 102 ? -9.245 6.066 8.032 1.00 93.06 102 ILE A C 1
ATOM 841 O O . ILE A 1 102 ? -10.226 6.163 8.779 1.00 93.06 102 ILE A O 1
ATOM 845 N N . VAL A 1 103 ? -8.154 5.366 8.355 1.00 93.12 103 VAL A N 1
ATOM 846 C CA . VAL A 1 103 ? -8.013 4.553 9.583 1.00 93.12 103 VAL A CA 1
ATOM 847 C C . VAL A 1 103 ? -7.302 5.284 10.713 1.00 93.12 103 VAL A C 1
ATOM 849 O O . VAL A 1 103 ? -7.358 4.735 11.839 1.00 93.12 103 VAL A O 1
#